Protein AF-A0A4R6BNX4-F1 (afdb_monomer_lite)

Sequence (66 aa):
MEVLEAQKTKIIQFIEKLPDLDNKIIKLRYIDNMPLKEIASELGYSEQYIRNKHSQVKKLIKMVNV

InterPro domains:
  IPR013249 RNA polymerase sigma factor 70, region 4 type 2 [PF08281] (10-59)
  IPR013324 RNA polymerase sigma factor, region 3/4-like [SSF88659] (7-62)

Radius of gyration: 12.62 Å; chains: 1; bounding box: 28×18×33 Å

Organism: NCBI:txid198482

Secondary structure (DSSP, 8-state):
--HHHHHHHHHHHHHHTS-HHHHHHHHHHHTS---HHHHHHHHTS-HHHHHHHHHHHHHHHHHHT-

Foldseek 3Di:
DPPVVVLVVVVVVVLVPDDPLLNQLCCCCPVVVDDLCVSCVVVVHDSVVSVVSPVVVVVVNVVVVD

pLDDT: mean 78.64, std 13.3, range [46.69, 93.31]

Structure (mmCIF, N/CA/C/O backbone):
data_AF-A0A4R6BNX4-F1
#
_entry.id   AF-A0A4R6BNX4-F1
#
loop_
_atom_site.group_PDB
_atom_site.id
_atom_site.type_symbol
_atom_site.label_atom_id
_atom_site.label_alt_id
_atom_site.label_comp_id
_atom_site.label_asym_id
_atom_site.label_entity_id
_atom_site.label_seq_id
_atom_site.pdbx_PDB_ins_code
_atom_site.Cartn_x
_atom_site.Cartn_y
_atom_site.Cartn_z
_atom_site.occupancy
_atom_site.B_iso_or_equiv
_atom_site.auth_seq_id
_atom_site.auth_comp_id
_atom_site.auth_asym_id
_atom_site.auth_atom_id
_atom_site.pdbx_PDB_model_num
ATOM 1 N N . MET A 1 1 ? 13.505 -13.319 -25.710 1.00 49.47 1 MET A N 1
ATOM 2 C CA . MET A 1 1 ? 12.351 -13.077 -24.813 1.00 49.47 1 MET A CA 1
ATOM 3 C C . MET A 1 1 ? 12.755 -13.430 -23.375 1.00 49.47 1 MET A C 1
ATOM 5 O O . MET A 1 1 ? 12.200 -14.345 -22.799 1.00 49.47 1 MET A O 1
ATOM 9 N N . GLU A 1 2 ? 13.743 -12.741 -22.789 1.00 57.28 2 GLU A N 1
ATOM 10 C CA . GLU A 1 2 ? 14.268 -13.097 -21.443 1.00 57.28 2 GLU A CA 1
ATOM 11 C C . GLU A 1 2 ? 14.254 -11.936 -20.437 1.00 57.28 2 GLU A C 1
ATOM 13 O O . GLU A 1 2 ? 14.252 -12.152 -19.231 1.00 57.28 2 GLU A O 1
ATOM 18 N N . VAL A 1 3 ? 14.176 -10.688 -20.905 1.00 60.50 3 VAL A N 1
ATOM 19 C CA . VAL A 1 3 ? 14.317 -9.511 -20.029 1.00 60.50 3 VAL A CA 1
ATOM 20 C C . VAL A 1 3 ? 13.054 -9.248 -19.193 1.00 60.50 3 VAL A C 1
ATOM 22 O O . VAL A 1 3 ? 13.139 -8.733 -18.081 1.00 60.50 3 VAL A O 1
ATOM 25 N N . LEU A 1 4 ? 11.878 -9.634 -19.699 1.00 56.12 4 LEU A N 1
ATOM 26 C CA . LEU A 1 4 ? 10.591 -9.348 -19.055 1.00 56.12 4 LEU A CA 1
ATOM 27 C C . LEU A 1 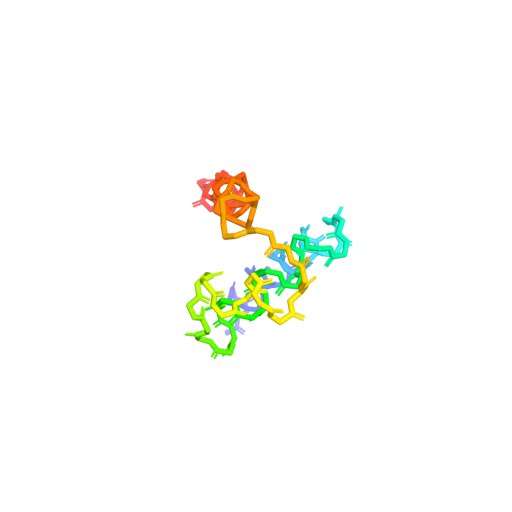4 ? 10.311 -10.266 -17.852 1.00 56.12 4 LEU A C 1
ATOM 29 O O . LEU A 1 4 ? 9.767 -9.823 -16.843 1.00 56.12 4 LEU A O 1
ATOM 33 N N . GLU A 1 5 ? 10.727 -11.530 -17.945 1.00 58.19 5 GLU A N 1
ATOM 34 C CA . GLU A 1 5 ? 10.599 -12.513 -16.863 1.00 58.19 5 GLU A CA 1
ATOM 35 C C . GLU A 1 5 ? 11.525 -12.155 -15.696 1.00 58.19 5 GLU A C 1
ATOM 37 O O . GLU A 1 5 ? 11.074 -12.079 -14.557 1.00 58.19 5 GLU A O 1
ATOM 42 N N . ALA A 1 6 ? 12.780 -11.785 -15.975 1.00 60.53 6 ALA A N 1
ATOM 43 C CA . ALA A 1 6 ? 13.737 -11.385 -14.941 1.00 60.53 6 ALA A CA 1
ATOM 44 C C . ALA A 1 6 ? 13.284 -10.149 -14.135 1.00 60.53 6 ALA A C 1
ATOM 46 O O . ALA A 1 6 ? 13.530 -10.061 -12.927 1.00 60.53 6 ALA A O 1
ATOM 47 N N . GLN A 1 7 ? 12.593 -9.200 -14.779 1.00 58.00 7 GLN A N 1
ATOM 48 C CA . GLN A 1 7 ? 11.998 -8.050 -14.089 1.00 58.00 7 GLN A CA 1
ATOM 49 C C . GLN A 1 7 ? 10.858 -8.476 -13.158 1.00 58.00 7 GLN A C 1
ATOM 51 O O . GLN A 1 7 ? 10.810 -8.033 -12.008 1.00 58.00 7 GLN A O 1
ATOM 56 N N . LYS A 1 8 ? 9.982 -9.383 -13.609 1.00 61.84 8 LYS A N 1
ATOM 57 C CA . LYS A 1 8 ? 8.928 -9.952 -12.757 1.00 61.84 8 LYS A CA 1
ATOM 58 C C . LYS A 1 8 ? 9.510 -10.711 -11.567 1.00 61.84 8 LYS A C 1
ATOM 60 O O . LYS A 1 8 ? 9.042 -10.512 -10.450 1.00 61.84 8 LYS A O 1
ATOM 65 N N . THR A 1 9 ? 10.552 -11.518 -11.763 1.00 64.06 9 THR A N 1
ATOM 66 C CA . THR A 1 9 ? 11.163 -12.308 -10.682 1.00 64.06 9 THR A CA 1
ATOM 67 C 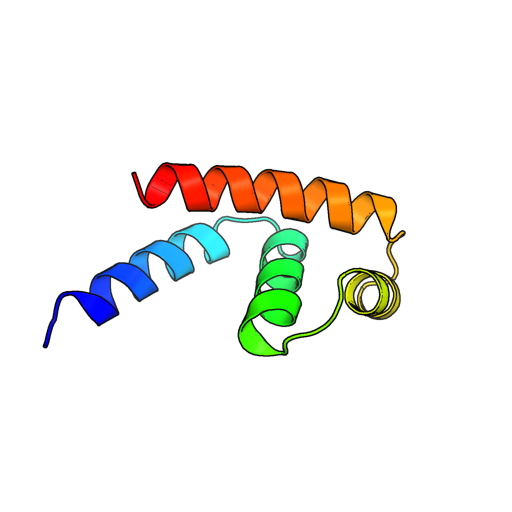C . THR A 1 9 ? 11.778 -11.424 -9.599 1.00 64.06 9 THR A C 1
ATOM 69 O O . THR A 1 9 ? 11.593 -11.697 -8.415 1.00 64.06 9 THR A O 1
ATOM 72 N N . LYS A 1 10 ? 12.451 -10.324 -9.969 1.00 65.25 10 LYS A N 1
ATOM 73 C CA . LYS A 1 10 ? 12.984 -9.358 -8.990 1.00 65.25 10 LYS A CA 1
ATOM 74 C C . LYS A 1 10 ? 11.886 -8.718 -8.149 1.00 65.25 10 LYS A C 1
ATOM 76 O O . LYS A 1 10 ? 12.054 -8.561 -6.942 1.00 65.25 10 LYS A O 1
ATOM 81 N N . ILE A 1 11 ? 10.766 -8.370 -8.779 1.00 64.88 11 ILE A N 1
ATOM 82 C CA . ILE A 1 11 ? 9.610 -7.805 -8.083 1.00 64.88 11 ILE A CA 1
ATOM 83 C C . ILE A 1 11 ? 9.018 -8.845 -7.122 1.00 64.88 11 ILE A C 1
ATOM 85 O O . ILE A 1 11 ? 8.783 -8.523 -5.962 1.00 64.88 11 ILE A O 1
ATOM 89 N N . ILE A 1 12 ? 8.864 -10.099 -7.558 1.00 66.81 12 ILE A N 1
ATOM 90 C CA . ILE A 1 12 ? 8.340 -11.196 -6.727 1.00 66.81 12 ILE A CA 1
ATOM 91 C C . ILE A 1 12 ? 9.247 -11.472 -5.520 1.00 66.81 12 ILE A C 1
ATOM 93 O O . ILE A 1 12 ? 8.758 -11.483 -4.397 1.00 66.81 12 ILE A O 1
ATOM 97 N N . GLN A 1 13 ? 10.564 -11.595 -5.706 1.00 67.75 13 GLN A N 1
ATOM 98 C CA . GLN A 1 13 ? 11.505 -11.834 -4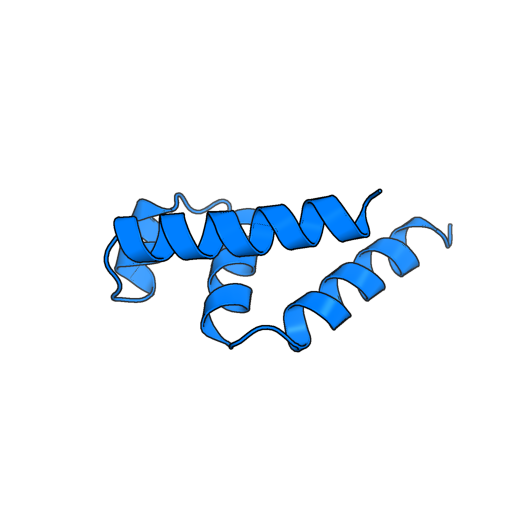.599 1.00 67.75 13 GLN A CA 1
ATOM 99 C C . GLN A 1 13 ? 11.549 -10.683 -3.587 1.00 67.75 13 GLN A C 1
ATOM 101 O O . GLN A 1 13 ? 11.838 -10.887 -2.406 1.00 67.75 13 GLN A O 1
ATOM 106 N N . PHE A 1 14 ? 11.298 -9.455 -4.041 1.00 65.19 14 PHE A N 1
ATOM 107 C CA . PHE A 1 14 ? 11.194 -8.303 -3.153 1.00 65.19 14 PHE A CA 1
ATOM 108 C C . PHE A 1 14 ? 9.882 -8.335 -2.364 1.00 65.19 14 PHE A C 1
ATOM 110 O O . PHE A 1 14 ? 9.868 -8.066 -1.166 1.00 65.19 14 PHE A O 1
ATOM 117 N N . ILE A 1 15 ? 8.796 -8.721 -3.031 1.00 63.78 15 ILE A N 1
ATOM 118 C CA . ILE A 1 15 ? 7.468 -8.891 -2.447 1.00 63.78 15 ILE A CA 1
ATOM 119 C C . ILE A 1 15 ? 7.433 -10.040 -1.419 1.00 63.78 15 ILE A C 1
ATOM 121 O O . ILE A 1 15 ? 6.794 -9.892 -0.382 1.00 63.78 15 ILE A O 1
ATOM 125 N N . GLU A 1 16 ? 8.156 -11.141 -1.641 1.00 63.44 16 GLU A N 1
ATOM 126 C CA . GLU A 1 16 ? 8.277 -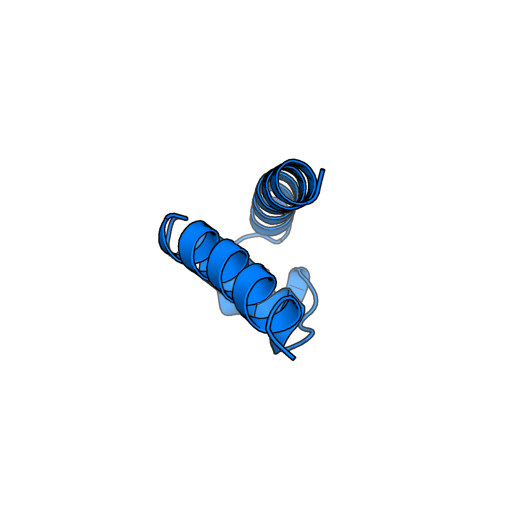12.264 -0.691 1.00 63.44 16 GLU A CA 1
ATOM 127 C C . GLU A 1 16 ? 9.025 -11.902 0.602 1.00 63.44 16 GLU A C 1
ATOM 129 O O . GLU A 1 16 ? 8.832 -12.546 1.629 1.00 63.44 16 GLU A O 1
ATOM 134 N N . LYS A 1 17 ? 9.865 -10.861 0.575 1.00 65.00 17 LYS A N 1
ATOM 135 C CA . LYS A 1 17 ? 10.568 -10.348 1.765 1.00 65.00 17 LYS A CA 1
ATOM 136 C C . LYS A 1 17 ? 9.758 -9.313 2.542 1.00 65.00 17 LYS A C 1
ATOM 138 O O . LYS A 1 17 ? 10.176 -8.906 3.627 1.00 65.00 17 LYS A O 1
ATOM 143 N N . LEU A 1 18 ? 8.641 -8.848 1.986 1.00 63.62 18 LEU A N 1
ATOM 144 C CA . LEU A 1 18 ? 7.753 -7.930 2.680 1.00 63.62 18 LEU A CA 1
ATOM 145 C C . LEU A 1 18 ? 6.905 -8.696 3.708 1.00 63.62 18 LEU A C 1
ATOM 147 O O . LEU A 1 18 ? 6.563 -9.855 3.480 1.00 63.62 18 LEU A O 1
ATOM 151 N N . PRO A 1 19 ? 6.517 -8.050 4.823 1.00 66.12 19 PRO A N 1
ATOM 152 C CA . PRO A 1 19 ? 5.522 -8.607 5.732 1.00 66.12 19 PRO A CA 1
ATOM 153 C C . PRO A 1 19 ? 4.270 -9.035 4.955 1.00 66.12 19 PRO A C 1
ATOM 155 O O . PRO A 1 19 ? 3.854 -8.313 4.046 1.00 66.12 19 PRO A O 1
ATOM 158 N N . ASP A 1 20 ? 3.636 -10.148 5.345 1.00 79.12 20 ASP A N 1
ATOM 159 C CA . ASP A 1 20 ? 2.464 -10.738 4.663 1.00 79.12 20 ASP A CA 1
ATOM 160 C C . ASP A 1 20 ? 1.407 -9.710 4.238 1.00 79.12 20 ASP A C 1
ATOM 162 O O . ASP A 1 20 ? 0.771 -9.828 3.190 1.00 79.12 20 ASP A O 1
ATOM 166 N N . LEU A 1 21 ? 1.223 -8.674 5.053 1.00 81.50 21 LEU A N 1
ATOM 167 C CA . LEU A 1 21 ? 0.265 -7.611 4.807 1.00 81.50 21 LEU A CA 1
ATOM 168 C C . LEU A 1 21 ? 0.614 -6.738 3.592 1.00 81.50 21 LEU A C 1
ATOM 170 O O . LEU A 1 21 ? -0.257 -6.430 2.784 1.00 81.50 21 LEU A O 1
ATOM 174 N N . ASP A 1 22 ? 1.878 -6.363 3.432 1.00 83.19 22 ASP A N 1
ATOM 175 C CA . ASP A 1 22 ? 2.332 -5.494 2.344 1.00 83.19 22 ASP A CA 1
ATOM 176 C C . ASP A 1 22 ? 2.258 -6.235 0.994 1.00 83.19 22 ASP A C 1
ATOM 178 O O . ASP A 1 22 ? 1.834 -5.660 -0.012 1.00 83.19 22 ASP A O 1
ATOM 182 N N . ASN A 1 23 ? 2.567 -7.537 0.993 1.00 82.00 23 ASN A N 1
ATOM 183 C CA . ASN A 1 23 ? 2.404 -8.416 -0.166 1.00 82.00 23 ASN A CA 1
ATOM 184 C C . ASN A 1 23 ? 0.921 -8.543 -0.574 1.00 82.00 23 ASN A C 1
ATOM 186 O O . ASN A 1 23 ? 0.569 -8.304 -1.732 1.00 82.00 23 ASN A O 1
ATOM 190 N N . LYS A 1 24 ? 0.024 -8.804 0.389 1.00 85.94 24 LYS A N 1
ATOM 191 C CA . LYS A 1 24 ? -1.430 -8.860 0.145 1.00 85.94 24 LYS A CA 1
ATOM 192 C C . LYS A 1 24 ? -1.975 -7.559 -0.448 1.00 85.94 24 LYS A C 1
ATOM 194 O O . LYS A 1 24 ? -2.739 -7.613 -1.407 1.00 85.94 24 LYS A O 1
ATOM 199 N N . ILE A 1 25 ? -1.544 -6.399 0.057 1.00 88.62 25 ILE A N 1
ATOM 200 C CA . ILE A 1 25 ? -1.968 -5.088 -0.467 1.00 88.62 25 ILE A CA 1
ATOM 201 C C . ILE A 1 25 ? -1.561 -4.920 -1.935 1.00 88.62 25 ILE A C 1
ATOM 203 O O . ILE A 1 25 ? -2.369 -4.468 -2.745 1.00 88.62 25 ILE A O 1
ATOM 207 N N . ILE A 1 26 ? -0.323 -5.274 -2.296 1.00 84.88 26 ILE A N 1
ATOM 208 C CA . ILE A 1 26 ? 0.152 -5.179 -3.684 1.00 84.88 26 ILE A CA 1
ATOM 209 C C . ILE A 1 26 ? -0.593 -6.167 -4.580 1.00 84.88 26 ILE A C 1
ATOM 211 O O . ILE A 1 26 ? -1.030 -5.788 -5.666 1.00 84.88 26 ILE A O 1
ATOM 215 N N . LYS A 1 27 ? -0.786 -7.407 -4.126 1.00 85.88 27 LYS A N 1
ATOM 216 C CA . LYS A 1 27 ? -1.497 -8.431 -4.891 1.00 85.88 27 LYS A CA 1
ATOM 217 C C . LYS A 1 27 ? -2.929 -7.988 -5.206 1.00 85.88 27 LYS A C 1
ATOM 219 O O . LYS A 1 27 ? -3.276 -7.870 -6.376 1.00 85.88 27 LYS A O 1
ATOM 224 N N . LEU A 1 28 ? -3.694 -7.601 -4.186 1.00 88.81 28 LEU A N 1
ATOM 225 C CA . LEU A 1 28 ? -5.071 -7.125 -4.353 1.00 88.81 28 LEU A CA 1
ATOM 226 C C . LEU A 1 28 ? -5.146 -5.852 -5.213 1.00 88.81 28 LEU A C 1
ATOM 228 O O . LEU A 1 28 ? -6.061 -5.681 -6.016 1.00 88.81 28 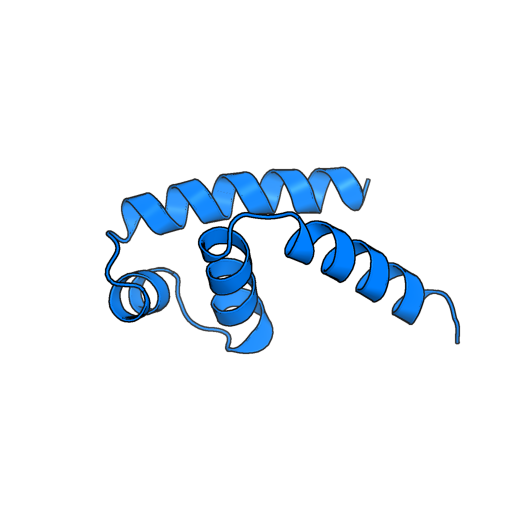LEU A O 1
ATOM 232 N N . ARG A 1 29 ? -4.169 -4.942 -5.083 1.00 89.19 29 ARG A N 1
ATOM 233 C CA . ARG A 1 29 ? -4.184 -3.681 -5.836 1.00 89.19 29 ARG A CA 1
ATOM 234 C C . ARG A 1 29 ? -3.847 -3.856 -7.315 1.00 89.19 29 ARG A C 1
ATOM 236 O O . ARG A 1 29 ? -4.476 -3.199 -8.141 1.00 89.19 29 ARG A O 1
ATOM 243 N N . TYR A 1 30 ? -2.824 -4.649 -7.635 1.00 83.12 30 TYR A N 1
ATOM 244 C CA . TYR A 1 30 ? -2.250 -4.733 -8.984 1.00 83.12 30 TYR A CA 1
ATOM 245 C C . TYR A 1 30 ? -2.685 -5.980 -9.762 1.00 83.12 30 TYR A C 1
ATOM 247 O O . TYR A 1 30 ? -2.660 -5.942 -10.989 1.00 83.12 30 TYR A O 1
ATOM 255 N N . ILE A 1 31 ? -3.079 -7.062 -9.082 1.00 83.75 31 ILE A N 1
ATOM 256 C CA . ILE A 1 31 ? -3.634 -8.265 -9.721 1.00 83.75 31 ILE A CA 1
ATOM 257 C C . ILE A 1 31 ? -5.157 -8.160 -9.767 1.00 83.75 31 ILE A C 1
ATOM 259 O O . ILE A 1 31 ? -5.740 -8.211 -10.847 1.00 83.75 31 ILE A O 1
ATOM 263 N N . ASP A 1 32 ? -5.785 -7.916 -8.616 1.00 83.88 32 ASP A N 1
ATOM 264 C CA . ASP A 1 32 ? -7.250 -7.931 -8.500 1.00 83.88 32 ASP A CA 1
ATOM 265 C C . ASP A 1 32 ? -7.896 -6.562 -8.797 1.00 83.88 32 ASP A C 1
ATOM 267 O O . ASP A 1 32 ? -9.112 -6.413 -8.734 1.00 83.88 32 ASP A O 1
ATOM 271 N N . ASN A 1 33 ? -7.092 -5.546 -9.150 1.00 87.88 33 ASN A N 1
ATOM 272 C CA . ASN A 1 33 ? -7.517 -4.167 -9.453 1.00 87.88 33 ASN A CA 1
ATOM 273 C C . ASN A 1 33 ? -8.371 -3.492 -8.359 1.00 87.88 33 ASN A C 1
ATOM 275 O O . ASN A 1 33 ? -9.033 -2.478 -8.602 1.00 87.88 33 ASN A O 1
ATOM 279 N N . MET A 1 34 ? -8.302 -3.997 -7.130 1.00 90.50 34 MET A N 1
ATOM 280 C CA . MET A 1 34 ? -9.182 -3.603 -6.037 1.00 90.50 34 MET A CA 1
ATOM 281 C C . MET A 1 34 ? -8.807 -2.206 -5.498 1.00 90.50 34 MET A C 1
ATOM 283 O O . MET A 1 34 ? -7.616 -1.878 -5.376 1.00 90.50 34 MET A O 1
ATOM 287 N N . PRO A 1 35 ? -9.769 -1.312 -5.203 1.00 93.31 35 PRO A N 1
ATOM 288 C CA . PRO A 1 35 ? -9.476 -0.007 -4.617 1.00 93.31 35 PRO A CA 1
ATOM 289 C C . PRO A 1 35 ? -8.981 -0.145 -3.170 1.00 93.31 35 PRO A C 1
ATOM 291 O O . PRO A 1 35 ? -9.383 -1.043 -2.439 1.00 93.31 35 PRO A O 1
ATOM 294 N N . LEU A 1 36 ? -8.133 0.788 -2.717 1.00 89.62 36 LEU A N 1
ATOM 295 C CA . LEU A 1 36 ? -7.504 0.724 -1.382 1.00 89.62 36 LEU A CA 1
ATOM 296 C C . LEU A 1 36 ? -8.520 0.644 -0.229 1.00 89.62 36 LEU A C 1
ATOM 298 O O . LEU A 1 36 ? -8.222 0.050 0.802 1.00 89.62 36 LEU A O 1
ATOM 302 N N . LYS A 1 37 ? -9.712 1.219 -0.413 1.00 91.94 37 LYS A N 1
ATOM 303 C CA . LYS A 1 37 ? -10.819 1.156 0.547 1.00 91.94 37 LYS A CA 1
ATOM 304 C C . LYS A 1 37 ? -11.414 -0.250 0.678 1.00 91.94 37 LYS A C 1
ATOM 306 O O . LYS A 1 37 ? -11.700 -0.689 1.789 1.00 91.94 37 LYS A O 1
ATOM 311 N N . GLU A 1 38 ? -11.585 -0.954 -0.439 1.00 93.06 38 GLU A N 1
ATOM 312 C CA . GLU A 1 38 ? -12.054 -2.345 -0.434 1.00 93.06 38 GLU A CA 1
ATOM 313 C C . GLU A 1 38 ? -10.979 -3.264 0.134 1.00 93.06 38 GLU A C 1
ATOM 315 O O . GLU A 1 38 ? -11.275 -4.056 1.015 1.00 93.06 38 GLU A O 1
ATOM 320 N N . ILE A 1 39 ? -9.712 -3.049 -0.236 1.00 92.81 39 ILE A N 1
ATOM 321 C CA . ILE A 1 39 ? -8.566 -3.765 0.347 1.00 92.81 39 ILE A CA 1
ATOM 322 C C . ILE A 1 39 ? -8.525 -3.598 1.871 1.00 92.81 39 ILE A C 1
ATOM 324 O O . ILE A 1 39 ? -8.239 -4.544 2.598 1.00 92.81 39 ILE A O 1
ATOM 328 N N . ALA A 1 40 ? -8.808 -2.396 2.372 1.00 92.75 40 ALA A N 1
ATOM 329 C CA . ALA A 1 40 ? -8.872 -2.141 3.804 1.00 92.75 40 ALA A CA 1
ATOM 330 C C . ALA A 1 40 ? -10.005 -2.914 4.484 1.00 92.75 40 ALA A C 1
ATOM 332 O O . ALA A 1 40 ? -9.775 -3.516 5.530 1.00 92.75 40 ALA A O 1
ATOM 333 N N . SER A 1 41 ? -11.185 -2.958 3.859 1.00 92.25 41 SER A N 1
ATOM 334 C CA . SER A 1 41 ? -12.317 -3.741 4.367 1.00 92.25 41 SER A CA 1
ATOM 335 C C . SER A 1 41 ? -12.024 -5.244 4.348 1.00 92.25 41 SER A C 1
ATOM 337 O O . SER A 1 41 ? -12.238 -5.908 5.355 1.00 92.25 41 SER A O 1
ATOM 339 N N . GLU A 1 42 ? -11.462 -5.753 3.250 1.00 90.50 42 GLU A N 1
ATOM 340 C CA . GLU A 1 42 ? -11.110 -7.165 3.059 1.00 90.50 42 GLU A CA 1
ATOM 341 C C . GLU A 1 42 ? -10.060 -7.639 4.073 1.00 90.50 42 GLU A C 1
ATOM 343 O O . GLU A 1 42 ? -10.147 -8.730 4.629 1.00 90.50 42 GLU A O 1
ATOM 348 N N . LEU A 1 43 ? -9.062 -6.797 4.353 1.00 88.38 43 LEU A N 1
ATOM 349 C CA . LEU A 1 43 ? -7.983 -7.121 5.284 1.00 88.38 43 LEU A CA 1
ATOM 350 C C . LEU A 1 43 ? -8.310 -6.755 6.743 1.00 88.38 43 LEU A C 1
ATOM 352 O O . LEU A 1 43 ? -7.492 -7.016 7.623 1.00 88.38 43 LEU A O 1
ATOM 356 N N . GLY A 1 44 ? -9.469 -6.145 7.013 1.00 90.69 44 GLY A N 1
ATOM 357 C CA . GLY A 1 44 ? -9.881 -5.735 8.359 1.00 90.69 44 GLY A CA 1
ATOM 358 C C . GLY A 1 44 ? -9.064 -4.579 8.950 1.00 90.69 44 GLY A C 1
ATOM 359 O O . GLY A 1 44 ? -8.966 -4.451 10.170 1.00 90.69 44 GLY A O 1
ATOM 360 N N . TYR A 1 45 ? -8.465 -3.734 8.107 1.00 92.88 45 TYR A N 1
ATOM 361 C CA . TYR A 1 45 ? -7.688 -2.564 8.528 1.00 92.88 45 TYR A CA 1
ATOM 362 C C . TYR A 1 45 ? -8.400 -1.258 8.180 1.00 92.88 45 TYR A C 1
ATOM 364 O O . TYR A 1 45 ? -9.300 -1.200 7.347 1.00 92.88 45 TYR A O 1
ATOM 372 N N . SER A 1 46 ? -7.958 -0.156 8.787 1.00 92.94 46 SER A N 1
ATOM 373 C CA . SER A 1 46 ? -8.422 1.163 8.367 1.00 92.94 46 SER A CA 1
ATOM 374 C C . SER A 1 46 ? -7.848 1.537 6.997 1.00 92.94 46 SER A C 1
ATOM 376 O O . SER A 1 46 ? -6.691 1.246 6.677 1.00 92.94 46 SER A O 1
ATOM 378 N N . GLU A 1 47 ? -8.636 2.256 6.197 1.00 92.50 47 GLU A N 1
ATOM 379 C CA . GLU A 1 47 ? -8.200 2.748 4.885 1.00 92.50 47 GLU A CA 1
ATOM 380 C C . GLU A 1 47 ? -6.911 3.577 4.989 1.00 92.50 47 GLU A C 1
ATOM 382 O O . GLU A 1 47 ? -5.989 3.421 4.186 1.00 92.50 47 GLU A O 1
ATOM 387 N N . GLN A 1 48 ? -6.796 4.408 6.028 1.00 92.81 48 GLN A N 1
ATOM 388 C CA . GLN A 1 48 ? -5.609 5.225 6.264 1.00 92.81 48 GLN A CA 1
ATOM 389 C C . GLN A 1 48 ? -4.354 4.376 6.518 1.00 92.81 48 GLN A C 1
ATOM 391 O O . GLN A 1 48 ? -3.274 4.714 6.027 1.00 92.81 48 GLN A O 1
ATOM 396 N N . TYR A 1 49 ? -4.484 3.258 7.237 1.00 91.50 49 TYR A N 1
ATOM 397 C CA . TYR A 1 49 ? -3.376 2.334 7.464 1.00 91.50 49 TYR A CA 1
ATOM 398 C C . TYR A 1 49 ? -2.905 1.696 6.147 1.00 91.50 49 TYR A C 1
ATOM 400 O O . TYR A 1 49 ? -1.712 1.737 5.831 1.00 91.50 49 TYR A O 1
ATOM 408 N N . ILE A 1 50 ? -3.841 1.204 5.326 1.00 92.25 50 ILE A N 1
ATOM 409 C CA . ILE A 1 50 ? -3.536 0.630 4.006 1.00 92.25 50 ILE A CA 1
ATOM 410 C C . ILE A 1 50 ? -2.905 1.669 3.073 1.00 92.25 50 ILE A C 1
ATOM 412 O O . ILE A 1 50 ? -1.921 1.367 2.398 1.00 92.25 50 ILE A O 1
ATOM 416 N N . ARG A 1 51 ? -3.389 2.919 3.066 1.00 90.75 51 ARG A N 1
ATOM 417 C CA . ARG A 1 51 ? -2.787 4.015 2.280 1.00 90.75 51 ARG A CA 1
ATOM 418 C C . ARG A 1 51 ? -1.342 4.298 2.690 1.00 90.75 51 ARG A C 1
ATOM 420 O O . ARG A 1 51 ? -0.487 4.496 1.818 1.00 90.75 51 ARG A O 1
ATOM 427 N N . ASN A 1 52 ? -1.057 4.301 3.992 1.00 91.25 52 ASN A N 1
ATOM 428 C CA . ASN A 1 52 ? 0.293 4.509 4.513 1.00 91.25 52 ASN A CA 1
ATOM 429 C C . ASN A 1 52 ? 1.231 3.373 4.089 1.00 91.25 52 ASN A C 1
ATOM 431 O O . ASN A 1 52 ? 2.322 3.643 3.582 1.00 91.25 52 ASN A O 1
ATOM 435 N N . LYS A 1 53 ? 0.790 2.118 4.228 1.00 88.94 53 LYS A N 1
ATOM 436 C CA . LYS A 1 53 ? 1.548 0.938 3.793 1.00 88.94 53 LYS A CA 1
ATOM 437 C C . LYS A 1 53 ? 1.782 0.921 2.287 1.00 88.94 53 LYS A C 1
ATOM 439 O O . LYS A 1 53 ? 2.926 0.852 1.843 1.00 88.94 53 LYS A O 1
ATOM 444 N N . HIS A 1 54 ? 0.733 1.127 1.495 1.00 88.81 54 HIS A N 1
ATOM 445 C CA . HIS A 1 54 ? 0.831 1.224 0.039 1.00 88.81 54 HIS A CA 1
ATOM 446 C C . HIS A 1 54 ? 1.832 2.305 -0.402 1.00 88.81 54 HIS A C 1
ATOM 448 O O . HIS A 1 54 ? 2.618 2.086 -1.321 1.00 88.81 54 HIS A O 1
ATOM 454 N N . SER A 1 55 ? 1.863 3.457 0.276 1.00 90.06 55 SER A N 1
ATOM 455 C CA . SER A 1 55 ? 2.824 4.527 -0.023 1.00 90.06 55 SER A CA 1
ATOM 456 C C . SER A 1 55 ? 4.275 4.123 0.261 1.00 90.06 55 SER A C 1
ATOM 458 O O . SER A 1 55 ? 5.166 4.500 -0.501 1.00 90.06 55 SER A O 1
ATOM 460 N N . GLN A 1 56 ? 4.524 3.350 1.323 1.00 86.81 56 GLN A N 1
ATOM 461 C CA . GLN A 1 56 ? 5.854 2.816 1.639 1.00 86.81 56 GLN A CA 1
ATOM 462 C C . GLN A 1 56 ? 6.307 1.812 0.576 1.00 86.81 56 GLN A C 1
ATOM 464 O O . GLN A 1 56 ? 7.387 1.967 0.008 1.00 86.81 56 GLN A O 1
ATOM 469 N N . VAL A 1 57 ? 5.451 0.848 0.228 1.00 81.75 57 VAL A N 1
ATOM 470 C CA . VAL A 1 57 ? 5.788 -0.173 -0.774 1.00 81.75 57 VAL A CA 1
ATOM 471 C C . VAL A 1 57 ? 5.965 0.446 -2.162 1.00 81.75 57 VAL A C 1
ATOM 473 O O . VAL A 1 57 ? 6.908 0.113 -2.876 1.00 81.75 57 VAL A O 1
ATOM 476 N N . LYS A 1 58 ? 5.141 1.434 -2.528 1.00 84.06 58 LYS A N 1
ATOM 477 C CA . LYS A 1 58 ? 5.287 2.175 -3.789 1.00 84.06 58 LYS A CA 1
ATOM 478 C C . LYS A 1 58 ? 6.638 2.892 -3.894 1.00 84.06 58 LYS A C 1
ATOM 480 O O . LYS A 1 58 ? 7.210 2.935 -4.982 1.00 84.06 58 LYS A O 1
ATOM 485 N N . LYS A 1 59 ? 7.161 3.447 -2.791 1.00 84.19 59 LYS A N 1
ATOM 486 C CA . LYS A 1 59 ? 8.508 4.048 -2.766 1.00 84.19 59 LYS A CA 1
ATOM 487 C C . LYS A 1 59 ? 9.594 3.001 -3.012 1.00 84.19 59 LYS A C 1
ATOM 489 O O . LYS A 1 59 ? 10.503 3.273 -3.788 1.00 84.19 59 LYS A O 1
ATOM 494 N N . LEU A 1 60 ? 9.470 1.818 -2.410 1.00 77.62 60 LEU A N 1
ATOM 495 C CA . LEU A 1 60 ? 10.418 0.718 -2.605 1.00 77.62 60 LEU A CA 1
ATOM 496 C C . LEU A 1 60 ? 10.408 0.206 -4.052 1.00 77.62 60 LEU A C 1
ATOM 498 O O . LEU A 1 60 ? 11.463 0.105 -4.666 1.00 77.62 60 LEU A O 1
ATOM 502 N N . ILE A 1 61 ? 9.227 -0.017 -4.637 1.00 74.56 61 ILE A N 1
ATOM 503 C CA . ILE A 1 61 ? 9.096 -0.425 -6.048 1.00 74.56 61 ILE A CA 1
ATOM 504 C C . ILE A 1 61 ? 9.726 0.621 -6.974 1.00 74.56 61 ILE A C 1
ATOM 506 O O . ILE A 1 61 ? 10.466 0.275 -7.892 1.00 74.56 61 ILE A O 1
ATOM 510 N N . LYS A 1 62 ? 9.473 1.912 -6.717 1.00 78.75 62 LYS A N 1
ATOM 511 C CA . LYS A 1 62 ? 10.075 3.004 -7.493 1.00 78.75 62 LYS A CA 1
ATOM 512 C C . LYS A 1 62 ? 11.603 3.027 -7.374 1.00 78.75 62 LYS A C 1
ATOM 514 O O . LYS A 1 62 ? 12.256 3.378 -8.343 1.00 78.75 62 LYS A O 1
ATOM 519 N N . MET A 1 63 ? 12.157 2.663 -6.219 1.00 74.75 63 MET A N 1
ATOM 520 C CA . MET A 1 63 ? 13.603 2.614 -5.991 1.00 74.75 63 MET A CA 1
ATOM 521 C C . MET A 1 63 ? 14.283 1.456 -6.736 1.00 74.75 63 MET A C 1
ATOM 523 O O . MET A 1 63 ? 15.419 1.609 -7.161 1.00 74.75 63 MET A O 1
ATOM 527 N N . VAL A 1 64 ? 13.604 0.318 -6.909 1.00 67.56 64 VAL A N 1
ATOM 528 C CA . VAL A 1 64 ? 14.153 -0.863 -7.610 1.00 67.56 64 VAL A CA 1
ATOM 529 C C . VAL A 1 64 ? 14.082 -0.729 -9.140 1.00 67.56 64 VAL A C 1
ATOM 531 O O . VAL A 1 64 ? 14.867 -1.359 -9.841 1.00 67.56 64 VAL A O 1
ATOM 534 N N . ASN A 1 65 ? 13.159 0.088 -9.658 1.00 57.47 65 ASN A N 1
ATOM 535 C CA . ASN A 1 65 ? 12.992 0.374 -11.092 1.00 57.47 65 ASN A CA 1
ATOM 536 C C . ASN A 1 65 ? 13.764 1.625 -11.577 1.00 57.47 65 ASN A C 1
ATOM 538 O O . ASN A 1 65 ? 13.449 2.144 -12.650 1.00 57.47 65 ASN A O 1
ATOM 542 N N . VAL A 1 66 ? 14.726 2.124 -10.790 1.00 46.69 66 VAL A N 1
ATOM 543 C CA . VAL A 1 66 ? 15.674 3.197 -11.161 1.00 46.69 66 V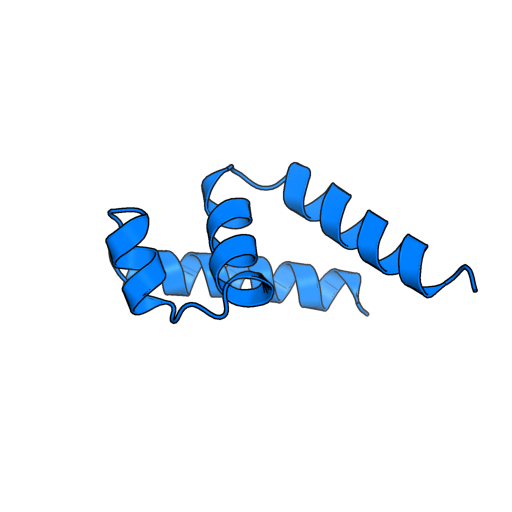AL A CA 1
ATOM 544 C C . VAL A 1 66 ? 17.024 2.600 -11.526 1.00 46.69 66 VAL A C 1
ATOM 546 O O . VAL A 1 66 ? 17.458 1.663 -10.819 1.00 46.69 66 VAL A O 1
#